Protein AF-A0A674IUX6-F1 (afdb_monomer)

Nearest PDB structures (foldseek):
  5u35-assembly1_B  TM=6.847E-01  e=9.748E-01  synthetic construct
  5tph-assembly1_A  TM=6.861E-01  e=1.032E+00  synthetic construct
  3f40-assembly1_A-2  TM=5.928E-01  e=1.032E+00  Cytophaga hutchinsonii ATCC 33406
  4fhm-assembly1_B  TM=6.558E-01  e=3.037E+00  Schizosaccharomyces pombe 972h-
  5trv-assembly1_A  TM=6.411E-01  e=4.520E+00  synthetic construct

Structure (mmCIF, N/CA/C/O backbone):
data_AF-A0A674IUX6-F1
#
_entry.id   AF-A0A674IUX6-F1
#
loop_
_atom_site.group_PDB
_atom_site.id
_atom_site.type_symbol
_atom_site.label_atom_id
_atom_site.label_alt_id
_atom_site.label_comp_id
_atom_site.label_asym_id
_atom_site.label_entity_id
_atom_site.label_seq_id
_atom_site.pdbx_PDB_ins_code
_atom_site.Cartn_x
_atom_site.Cartn_y
_atom_site.Cartn_z
_atom_site.occupancy
_atom_site.B_iso_or_equiv
_atom_site.auth_seq_id
_atom_site.auth_comp_id
_atom_site.auth_asym_id
_atom_site.auth_atom_id
_atom_site.pdbx_PDB_model_num
ATO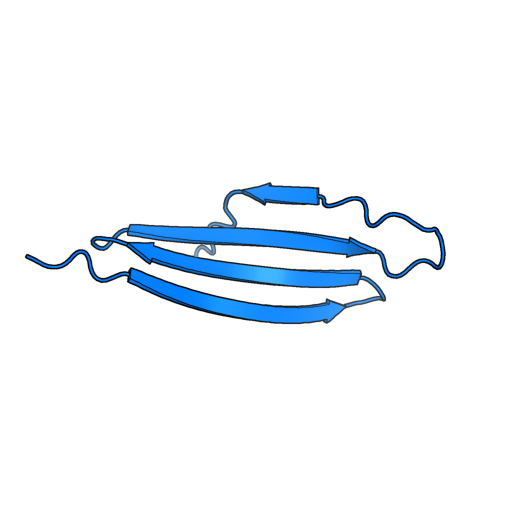M 1 N N . MET A 1 1 ? -16.598 3.797 25.432 1.00 52.66 1 MET A N 1
ATOM 2 C CA . MET A 1 1 ? -16.767 3.476 24.000 1.00 52.66 1 MET A CA 1
ATOM 3 C C . MET A 1 1 ? -15.407 3.525 23.333 1.00 52.66 1 MET A C 1
ATOM 5 O O . MET A 1 1 ? -14.793 4.581 23.339 1.00 52.66 1 MET A O 1
ATOM 9 N N . GLY A 1 2 ? -14.901 2.386 22.862 1.00 58.66 2 GLY A N 1
ATOM 10 C CA . GLY A 1 2 ? -13.629 2.328 22.146 1.00 58.66 2 GLY A CA 1
ATOM 11 C C . GLY A 1 2 ? -13.834 2.723 20.690 1.00 58.66 2 GLY A C 1
ATOM 12 O O . GLY A 1 2 ? -14.716 2.178 20.033 1.00 58.66 2 GLY A O 1
ATOM 13 N N . ASN A 1 3 ? -13.029 3.662 20.201 1.00 72.56 3 ASN A N 1
ATOM 14 C CA . ASN A 1 3 ? -12.960 3.983 18.781 1.00 72.56 3 ASN A CA 1
ATOM 15 C C . ASN A 1 3 ? -12.421 2.743 18.052 1.00 72.56 3 ASN A C 1
ATOM 17 O O . ASN A 1 3 ? -11.218 2.475 18.107 1.00 72.56 3 ASN A O 1
ATOM 21 N N . PHE A 1 4 ? -13.299 1.934 17.448 1.00 67.19 4 PHE A N 1
ATOM 22 C CA . PHE A 1 4 ? -12.872 0.778 16.662 1.00 67.19 4 PHE A CA 1
ATOM 23 C C . PHE A 1 4 ? -12.056 1.298 15.482 1.00 67.19 4 PHE A C 1
ATOM 25 O O . PHE A 1 4 ? -12.581 2.010 14.625 1.00 67.19 4 PHE A O 1
ATOM 32 N N . ARG A 1 5 ? -10.758 0.989 15.490 1.00 81.06 5 ARG A N 1
ATOM 33 C CA . ARG A 1 5 ? -9.822 1.340 14.428 1.00 81.06 5 ARG A CA 1
ATOM 34 C C . ARG A 1 5 ? -9.393 0.060 13.732 1.00 81.06 5 ARG A C 1
ATOM 36 O O . ARG A 1 5 ? -8.603 -0.698 14.288 1.00 81.06 5 ARG A O 1
ATOM 43 N N . SER A 1 6 ? -9.890 -0.157 12.523 1.00 84.44 6 SER A N 1
ATOM 44 C CA . SER A 1 6 ? -9.371 -1.190 11.627 1.00 84.44 6 SER A CA 1
ATOM 45 C C . SER A 1 6 ? -8.477 -0.536 10.584 1.00 84.44 6 SER A C 1
ATOM 47 O O . SER A 1 6 ? -8.813 0.523 10.055 1.00 84.44 6 SER A O 1
ATOM 49 N N . VAL A 1 7 ? -7.323 -1.138 10.309 1.00 88.06 7 VAL A N 1
ATOM 50 C CA . VAL A 1 7 ? -6.434 -0.703 9.229 1.00 88.06 7 VAL A CA 1
ATOM 51 C C . VAL A 1 7 ? -6.121 -1.910 8.362 1.00 88.06 7 VAL A C 1
ATOM 53 O O . VAL A 1 7 ? -5.543 -2.882 8.844 1.00 88.06 7 VAL A O 1
ATOM 56 N N . ILE A 1 8 ? -6.475 -1.835 7.084 1.00 89.56 8 ILE A N 1
ATOM 57 C CA . ILE A 1 8 ? -6.102 -2.815 6.067 1.00 89.56 8 ILE A CA 1
ATOM 58 C C . ILE A 1 8 ? -5.089 -2.181 5.121 1.00 89.56 8 ILE A C 1
ATOM 60 O O . ILE A 1 8 ? -5.242 -1.037 4.708 1.00 89.56 8 ILE A O 1
ATOM 64 N N . MET A 1 9 ? -4.031 -2.911 4.786 1.00 90.38 9 MET A N 1
ATOM 65 C CA . MET A 1 9 ? -3.020 -2.455 3.837 1.00 90.38 9 MET A CA 1
ATOM 66 C C . MET A 1 9 ? -2.861 -3.497 2.740 1.00 90.38 9 MET A C 1
ATOM 68 O O . MET A 1 9 ? -2.699 -4.682 3.022 1.00 90.38 9 MET A O 1
ATOM 72 N N . THR A 1 10 ? -2.878 -3.049 1.491 1.00 90.75 10 THR A N 1
ATOM 73 C CA . THR A 1 10 ? -2.658 -3.890 0.317 1.00 90.75 10 THR A CA 1
ATOM 74 C C . THR A 1 10 ? -1.566 -3.292 -0.558 1.00 90.75 10 THR A C 1
ATOM 76 O O . THR A 1 10 ? -1.409 -2.075 -0.652 1.00 90.75 10 THR A O 1
ATOM 79 N N . ASN A 1 11 ? -0.783 -4.168 -1.183 1.00 88.69 11 ASN A N 1
ATOM 80 C CA . ASN A 1 11 ? 0.284 -3.800 -2.103 1.00 88.69 11 ASN A CA 1
ATOM 81 C C . ASN A 1 11 ? 0.086 -4.571 -3.406 1.00 88.69 11 ASN A C 1
ATOM 83 O O . ASN A 1 11 ? -0.110 -5.786 -3.376 1.00 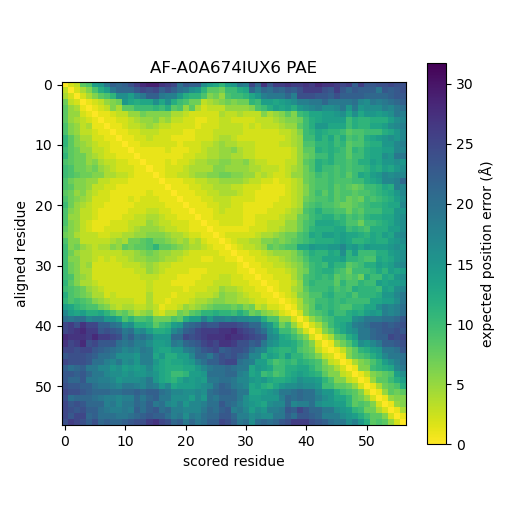88.69 11 ASN A O 1
ATOM 87 N N . LYS A 1 12 ? 0.183 -3.891 -4.546 1.00 89.62 12 LYS A N 1
ATOM 88 C CA . LYS A 1 12 ? 0.147 -4.510 -5.874 1.00 89.62 12 LYS A CA 1
ATOM 89 C C . LYS A 1 12 ? 1.189 -3.854 -6.766 1.00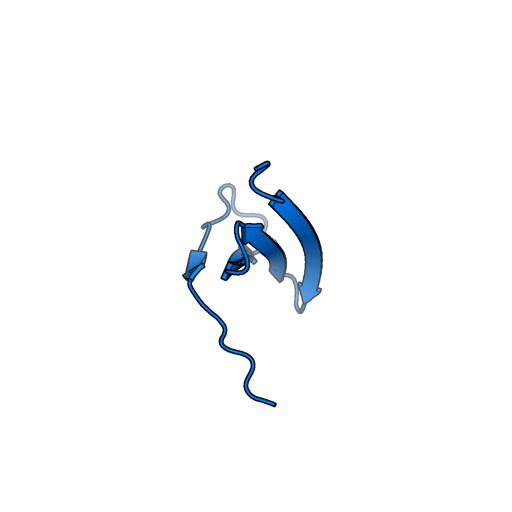 89.62 12 LYS A C 1
ATOM 91 O O . LYS A 1 12 ? 1.390 -2.652 -6.682 1.00 89.62 12 LYS A O 1
ATOM 96 N N . ILE A 1 13 ? 1.843 -4.627 -7.624 1.00 88.75 13 ILE A N 1
ATOM 97 C CA . ILE A 1 13 ? 2.731 -4.083 -8.657 1.00 88.75 13 ILE A CA 1
ATOM 98 C C . ILE A 1 13 ? 2.003 -4.205 -9.995 1.00 88.75 13 ILE A C 1
ATOM 100 O O . ILE A 1 13 ? 1.550 -5.292 -10.354 1.00 88.75 13 ILE A O 1
ATOM 104 N N . VAL A 1 14 ? 1.853 -3.092 -10.709 1.00 85.06 14 VAL A N 1
ATOM 105 C CA . VAL A 1 14 ? 1.198 -3.016 -12.021 1.00 85.06 14 VAL A CA 1
ATOM 106 C C . VAL A 1 14 ? 2.102 -2.211 -12.943 1.00 85.06 14 VAL A C 1
ATOM 108 O O . VAL A 1 14 ? 2.424 -1.072 -12.632 1.00 85.06 14 VAL A O 1
ATOM 111 N N . ASN A 1 15 ? 2.533 -2.797 -14.062 1.00 86.06 15 ASN A N 1
ATOM 112 C CA . ASN A 1 15 ? 3.381 -2.131 -15.064 1.00 86.06 15 ASN A CA 1
ATOM 113 C C . ASN A 1 15 ? 4.653 -1.469 -14.488 1.00 86.06 15 ASN A C 1
ATOM 115 O O . ASN A 1 15 ? 5.029 -0.380 -14.906 1.00 86.06 15 ASN A O 1
ATOM 119 N N . GLY A 1 16 ? 5.301 -2.096 -13.499 1.00 83.25 16 GLY A N 1
ATOM 120 C CA . GLY A 1 16 ? 6.486 -1.523 -12.839 1.00 83.25 16 GLY A CA 1
ATOM 121 C C . GLY A 1 16 ? 6.181 -0.402 -11.838 1.00 83.25 16 GLY A C 1
ATOM 122 O O . GLY A 1 16 ? 7.095 0.207 -11.299 1.00 83.25 16 GLY A O 1
ATOM 123 N N . ILE A 1 17 ? 4.907 -0.147 -11.541 1.00 85.06 17 ILE A N 1
ATOM 124 C CA . ILE A 1 17 ? 4.470 0.805 -10.520 1.00 85.06 17 ILE A CA 1
ATOM 125 C C . ILE A 1 17 ? 3.977 0.005 -9.320 1.00 85.06 17 ILE A C 1
ATOM 127 O O . ILE A 1 17 ? 3.060 -0.815 -9.433 1.00 85.06 17 ILE A O 1
ATOM 131 N N . LYS A 1 18 ? 4.579 0.226 -8.152 1.00 86.56 18 LYS A N 1
ATOM 132 C CA . LYS A 1 18 ? 4.067 -0.297 -6.888 1.00 86.56 18 LYS A CA 1
ATOM 133 C C . LYS A 1 18 ? 2.942 0.611 -6.398 1.00 86.56 18 LYS A C 1
ATOM 135 O O . LYS A 1 18 ? 3.146 1.784 -6.113 1.00 86.56 18 LYS A O 1
ATOM 140 N N . ILE A 1 19 ? 1.764 0.028 -6.256 1.00 90.12 19 ILE A N 1
ATOM 141 C CA . ILE A 1 19 ? 0.552 0.637 -5.725 1.00 90.12 19 ILE A CA 1
ATOM 142 C C . ILE A 1 19 ? 0.380 0.131 -4.294 1.00 90.12 19 ILE A C 1
ATOM 144 O O . ILE A 1 19 ? 0.260 -1.074 -4.069 1.00 90.12 19 ILE A O 1
ATOM 148 N N . THR A 1 20 ? 0.378 1.039 -3.326 1.00 89.38 20 THR A N 1
ATOM 149 C CA . THR A 1 20 ? 0.104 0.744 -1.914 1.00 89.38 20 THR A CA 1
ATOM 150 C C . THR A 1 20 ? -1.214 1.404 -1.541 1.00 89.38 20 THR A C 1
ATOM 152 O O . THR A 1 20 ? -1.337 2.616 -1.677 1.00 89.38 20 THR A O 1
ATOM 155 N N . THR A 1 21 ? -2.193 0.634 -1.073 1.00 90.81 21 THR A N 1
ATOM 156 C CA . THR A 1 21 ? -3.496 1.157 -0.632 1.00 90.81 21 THR A CA 1
ATOM 157 C C . THR A 1 21 ? -3.699 0.835 0.837 1.00 90.81 21 THR A C 1
ATOM 159 O O . THR A 1 21 ? -3.479 -0.299 1.266 1.00 90.81 21 THR A O 1
ATOM 162 N N . LYS A 1 22 ? -4.127 1.821 1.616 1.00 91.00 22 LYS A N 1
ATOM 163 C CA . LYS A 1 22 ? -4.384 1.695 3.047 1.00 91.00 22 LYS A CA 1
ATOM 164 C C . LYS A 1 22 ? -5.820 2.118 3.335 1.00 91.00 22 LYS A C 1
ATOM 166 O O . LYS A 1 22 ? -6.153 3.288 3.200 1.00 91.00 22 LYS A O 1
ATOM 171 N N . GLY A 1 23 ? -6.645 1.159 3.736 1.00 90.62 23 GLY A N 1
ATOM 172 C CA . GLY A 1 23 ? -7.989 1.391 4.252 1.00 90.62 23 GLY A CA 1
ATOM 173 C C . GLY A 1 23 ? -7.954 1.583 5.758 1.00 90.62 23 GLY A C 1
ATOM 174 O O . GLY A 1 23 ? -7.286 0.836 6.473 1.00 90.62 23 GLY A O 1
ATOM 175 N N . ILE A 1 24 ? -8.640 2.606 6.241 1.00 91.12 24 ILE A N 1
ATOM 176 C CA . ILE A 1 24 ? -8.713 2.981 7.648 1.00 91.12 24 ILE A CA 1
ATOM 177 C C . ILE A 1 24 ? -10.189 3.144 7.984 1.00 91.12 24 ILE A C 1
ATOM 179 O O . ILE A 1 24 ? -10.827 4.066 7.489 1.00 91.12 24 ILE A O 1
ATOM 183 N N . VAL A 1 25 ? -10.711 2.280 8.849 1.00 89.12 25 VAL A N 1
ATOM 184 C CA . VAL A 1 25 ? -12.056 2.427 9.410 1.00 89.12 25 VAL A CA 1
ATOM 185 C C . VAL A 1 25 ? -11.911 2.949 10.827 1.00 89.12 25 VAL A C 1
ATOM 187 O O . VAL A 1 25 ? -11.287 2.288 11.660 1.00 89.12 25 VAL A O 1
ATOM 190 N N . MET A 1 26 ? -12.452 4.130 11.105 1.00 86.75 26 MET A N 1
ATOM 191 C CA . MET A 1 26 ? -12.471 4.740 12.433 1.00 86.75 26 MET A CA 1
ATOM 192 C C . MET A 1 26 ? -13.863 5.282 12.717 1.00 86.75 26 MET A C 1
ATOM 194 O O . MET A 1 26 ? -14.376 6.097 11.964 1.00 86.75 26 MET A O 1
ATOM 198 N N . ASN A 1 27 ? -14.470 4.848 13.822 1.00 87.69 27 ASN A N 1
ATOM 199 C CA . ASN A 1 27 ? -15.776 5.349 14.277 1.00 87.69 27 ASN A CA 1
ATOM 200 C C . ASN A 1 27 ? -16.915 5.204 13.248 1.00 87.69 27 ASN A C 1
ATOM 202 O O . ASN A 1 27 ? -17.846 6.000 13.246 1.00 87.69 27 ASN A O 1
ATOM 206 N N . GLY A 1 28 ? -16.851 4.178 12.394 1.00 84.25 28 GLY A N 1
ATOM 207 C CA . GLY A 1 28 ? -17.828 3.957 11.322 1.00 84.25 28 GLY A CA 1
ATOM 208 C C . GLY A 1 28 ? -17.540 4.734 10.034 1.00 84.25 28 GLY A C 1
ATOM 209 O O . GLY A 1 28 ? -18.238 4.522 9.050 1.00 84.25 28 GLY A O 1
ATOM 210 N N . GLU A 1 29 ? -16.504 5.574 10.011 1.00 85.75 29 GLU A N 1
ATOM 211 C CA . GLU A 1 29 ? -16.031 6.258 8.807 1.00 85.75 29 GLU A CA 1
ATOM 212 C C . GLU A 1 29 ? -14.887 5.473 8.163 1.00 85.75 29 GLU A C 1
ATOM 214 O O . GLU A 1 29 ? -13.944 5.059 8.845 1.00 85.75 29 GLU A O 1
ATOM 219 N N . GLU A 1 30 ? -14.959 5.286 6.846 1.00 88.62 30 GLU A N 1
ATOM 220 C CA . GLU A 1 30 ? -13.909 4.660 6.045 1.00 88.62 30 GLU A CA 1
ATOM 221 C C . GLU A 1 30 ? -13.107 5.716 5.277 1.00 88.62 30 GLU A C 1
ATOM 223 O O . GLU A 1 30 ? -13.661 6.638 4.681 1.00 88.62 30 GLU A O 1
ATOM 228 N N . ARG A 1 31 ? -11.780 5.569 5.282 1.00 87.44 31 ARG A N 1
ATOM 229 C CA . ARG A 1 31 ? -10.836 6.373 4.502 1.00 87.44 31 ARG A CA 1
ATOM 230 C C . ARG A 1 31 ? -9.867 5.473 3.753 1.00 87.44 31 ARG A C 1
ATOM 232 O O . ARG A 1 31 ? -9.318 4.541 4.340 1.00 87.44 31 ARG A O 1
ATOM 239 N N . LEU A 1 32 ? -9.610 5.793 2.488 1.00 89.00 32 LEU A N 1
ATOM 240 C CA . LEU A 1 32 ? -8.654 5.086 1.637 1.00 89.00 32 LEU A CA 1
ATOM 241 C C . LEU A 1 32 ? -7.517 6.026 1.230 1.00 89.00 32 LEU A C 1
ATOM 243 O O . LEU A 1 32 ? -7.740 7.026 0.555 1.00 89.00 32 LEU A O 1
ATOM 247 N N . GLU A 1 33 ? -6.293 5.672 1.612 1.00 87.94 33 GLU A N 1
ATOM 248 C CA . GLU A 1 33 ? -5.064 6.367 1.218 1.00 87.94 33 GLU A CA 1
ATOM 249 C C . GLU A 1 33 ? -4.333 5.521 0.165 1.00 87.94 33 GLU A C 1
ATOM 251 O O . GLU A 1 33 ? -3.952 4.380 0.452 1.00 87.94 33 GLU A O 1
ATOM 256 N N . THR A 1 34 ? -4.098 6.063 -1.035 1.00 86.38 34 THR A N 1
ATOM 257 C CA . THR A 1 34 ? -3.352 5.362 -2.098 1.00 86.38 34 THR A CA 1
ATOM 258 C C . THR A 1 34 ? -2.032 6.064 -2.395 1.00 86.38 34 THR A C 1
ATOM 260 O O . THR A 1 34 ? -1.973 7.284 -2.536 1.00 86.38 34 THR A O 1
ATOM 263 N N . GLN A 1 35 ? -0.960 5.280 -2.495 1.00 85.56 35 GLN A N 1
ATOM 264 C CA . GLN A 1 35 ? 0.386 5.741 -2.821 1.00 85.56 35 GLN A CA 1
ATOM 265 C C . GLN A 1 35 ? 0.909 4.985 -4.040 1.00 85.56 35 GLN A C 1
ATOM 267 O O . GLN A 1 35 ? 0.867 3.750 -4.078 1.00 85.56 35 GLN A O 1
ATOM 272 N N . LEU A 1 36 ? 1.423 5.732 -5.013 1.00 85.44 36 LEU A N 1
ATOM 273 C CA . LEU A 1 36 ? 2.109 5.191 -6.183 1.00 85.44 36 LEU A CA 1
ATOM 274 C C . LEU A 1 36 ? 3.615 5.375 -6.027 1.00 85.44 36 LEU A C 1
ATOM 276 O O . LEU A 1 36 ? 4.079 6.427 -5.596 1.00 85.44 36 LEU A O 1
ATOM 280 N N . LEU A 1 37 ? 4.364 4.337 -6.378 1.00 81.62 37 LEU A N 1
ATOM 281 C CA . LEU A 1 37 ? 5.817 4.336 -6.389 1.00 81.62 37 LEU A CA 1
ATOM 282 C C . LEU A 1 37 ? 6.288 3.766 -7.724 1.00 81.62 37 LEU A C 1
ATOM 284 O O . LEU A 1 37 ? 6.068 2.588 -8.016 1.00 81.62 37 LEU A O 1
ATOM 288 N N . PHE A 1 38 ? 6.908 4.614 -8.539 1.00 81.00 38 PHE A N 1
ATOM 289 C CA . PHE A 1 38 ? 7.559 4.201 -9.776 1.00 81.00 38 PHE A CA 1
ATOM 290 C C . PHE A 1 38 ? 8.827 3.417 -9.412 1.00 81.00 38 PHE A C 1
ATOM 292 O O . PHE A 1 38 ? 9.621 3.860 -8.585 1.00 81.00 38 PHE A O 1
ATOM 299 N N . LEU A 1 39 ? 8.960 2.193 -9.934 1.00 69.25 39 LEU A N 1
ATOM 300 C CA . LEU A 1 39 ? 10.143 1.348 -9.731 1.00 69.25 39 LEU A CA 1
ATOM 301 C C . LEU A 1 39 ? 11.153 1.576 -10.864 1.00 69.25 39 LEU A C 1
ATOM 303 O O . LEU A 1 39 ? 11.643 0.623 -11.471 1.00 69.25 39 LEU A O 1
ATOM 307 N N . ASP A 1 40 ? 11.429 2.831 -11.19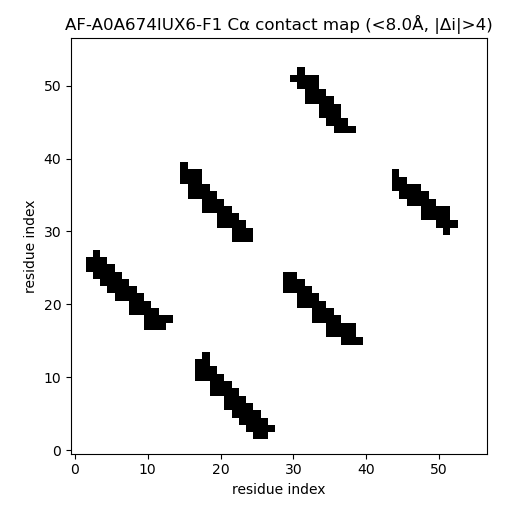8 1.00 62.44 40 ASP A N 1
ATOM 308 C CA . ASP A 1 40 ? 12.582 3.201 -12.004 1.00 62.44 40 ASP A CA 1
ATOM 309 C C . ASP A 1 40 ? 13.835 3.300 -11.119 1.00 62.44 40 ASP A C 1
ATOM 311 O O . ASP A 1 40 ? 13.784 3.612 -9.932 1.00 62.44 40 ASP A O 1
ATOM 315 N N . ASN A 1 41 ? 15.001 2.977 -11.687 1.00 54.62 41 ASN A N 1
ATOM 316 C CA . ASN A 1 41 ? 16.288 2.938 -10.973 1.00 54.62 41 ASN A CA 1
ATOM 317 C C . ASN A 1 41 ? 16.797 4.329 -10.528 1.00 54.62 41 ASN A C 1
ATOM 319 O O . ASN A 1 41 ? 17.963 4.483 -10.161 1.00 54.62 41 ASN A O 1
ATOM 323 N N . THR A 1 42 ? 15.960 5.360 -10.591 1.00 54.28 42 THR 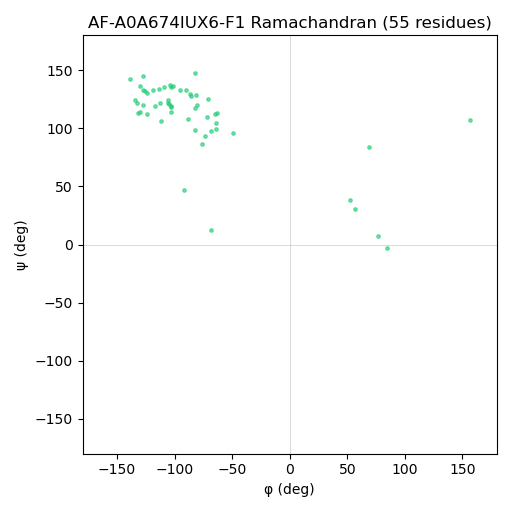A N 1
ATOM 324 C CA . THR A 1 42 ? 16.265 6.715 -10.151 1.00 54.28 42 THR A CA 1
ATOM 325 C C . THR A 1 42 ? 15.922 6.844 -8.677 1.00 54.28 42 THR A C 1
ATOM 327 O O . THR A 1 42 ? 14.764 6.837 -8.274 1.00 54.28 42 THR A O 1
ATOM 330 N N . CYS A 1 43 ? 16.969 6.926 -7.858 1.00 47.28 43 CYS A N 1
ATOM 331 C CA . CYS A 1 43 ? 16.901 7.208 -6.434 1.00 47.28 43 CYS A CA 1
ATOM 332 C C . CYS A 1 43 ? 16.026 8.439 -6.156 1.00 47.28 43 CYS A C 1
ATOM 334 O O . CYS A 1 43 ? 16.513 9.560 -6.256 1.00 47.28 43 CYS A O 1
ATOM 336 N N . LEU A 1 44 ? 14.755 8.203 -5.835 1.00 46.19 44 LEU A N 1
ATOM 337 C CA . LEU A 1 44 ? 13.875 8.871 -4.872 1.00 46.19 44 LEU A CA 1
ATOM 338 C C . LEU A 1 44 ? 12.437 8.594 -5.337 1.00 46.19 44 LEU A C 1
ATOM 340 O O . LEU A 1 44 ? 12.015 9.155 -6.344 1.00 46.19 44 LEU A O 1
ATOM 344 N N . PRO A 1 45 ? 11.676 7.724 -4.648 1.00 49.97 45 PRO A N 1
ATOM 345 C CA . PRO A 1 45 ? 10.298 7.479 -5.034 1.00 49.97 45 PRO A CA 1
ATOM 346 C C . PRO A 1 45 ? 9.487 8.759 -4.841 1.00 49.97 45 PRO A C 1
ATOM 348 O O . PRO A 1 45 ? 9.281 9.209 -3.712 1.00 49.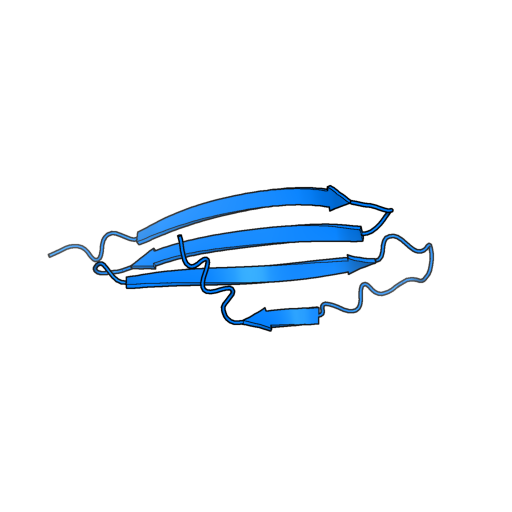97 45 PRO A O 1
ATOM 351 N N . GLU A 1 46 ? 9.033 9.350 -5.941 1.00 49.09 46 GLU A N 1
ATOM 352 C CA . GLU A 1 46 ? 8.104 10.470 -5.904 1.00 49.09 46 GLU A CA 1
ATOM 353 C C . GLU A 1 46 ? 6.755 9.938 -5.395 1.00 49.09 46 GLU A C 1
ATOM 355 O O . GLU A 1 46 ? 6.003 9.269 -6.103 1.00 49.09 46 GLU A O 1
ATOM 360 N N . MET A 1 47 ? 6.504 10.126 -4.096 1.00 47.09 47 MET A N 1
ATOM 361 C CA . MET A 1 47 ? 5.326 9.602 -3.409 1.00 47.09 47 MET A CA 1
ATOM 362 C C . MET A 1 47 ? 4.104 10.453 -3.773 1.00 47.09 47 MET A C 1
ATOM 364 O O . MET A 1 47 ? 3.757 11.401 -3.068 1.00 47.09 47 MET A O 1
ATOM 368 N N . LEU A 1 48 ? 3.438 10.114 -4.877 1.00 52.66 48 LEU A N 1
ATOM 369 C CA . LEU A 1 48 ? 2.155 10.714 -5.240 1.00 52.66 48 LEU A CA 1
ATOM 370 C C . LEU A 1 48 ? 1.073 10.186 -4.285 1.00 52.66 48 LEU A C 1
ATOM 372 O O . LEU A 1 48 ? 0.717 9.004 -4.323 1.00 52.66 48 LEU A O 1
ATOM 376 N N . ARG A 1 49 ? 0.577 11.057 -3.398 1.00 49.78 49 ARG A N 1
ATOM 377 C CA . ARG A 1 49 ? -0.598 10.792 -2.559 1.00 49.78 49 ARG A CA 1
ATOM 378 C C . ARG A 1 49 ? -1.861 11.082 -3.363 1.00 49.78 49 ARG A C 1
ATOM 380 O O . ARG A 1 49 ? -2.083 12.224 -3.750 1.00 49.78 49 ARG A O 1
ATOM 387 N N . TYR A 1 50 ? -2.681 10.061 -3.581 1.00 52.25 50 TYR A N 1
ATOM 388 C CA . TYR A 1 50 ? -4.044 10.225 -4.080 1.00 52.25 50 TYR A CA 1
ATOM 389 C C . TYR A 1 50 ? -5.004 10.044 -2.903 1.00 52.25 50 TYR A C 1
ATOM 391 O O . TYR A 1 50 ? -5.084 8.950 -2.336 1.00 52.25 50 TYR A O 1
ATOM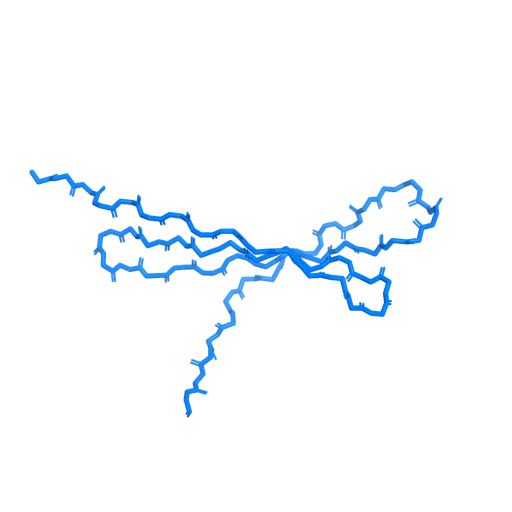 399 N N . ASP A 1 51 ? -5.698 11.119 -2.533 1.00 45.19 51 ASP A N 1
ATOM 400 C CA . ASP A 1 51 ? -6.801 11.074 -1.575 1.00 45.19 51 ASP A CA 1
ATOM 401 C C . ASP A 1 51 ? -8.111 10.753 -2.322 1.00 45.19 51 ASP A C 1
ATOM 403 O O . ASP A 1 51 ? -8.438 11.383 -3.326 1.00 45.19 51 ASP A O 1
ATOM 407 N N . GLU A 1 52 ? -8.830 9.748 -1.810 1.00 45.88 52 GLU A N 1
ATOM 408 C CA . GLU A 1 52 ? -10.223 9.376 -2.115 1.00 45.88 52 GLU A CA 1
ATOM 409 C C . GLU A 1 52 ? -10.547 8.806 -3.513 1.00 45.88 52 GLU A C 1
ATOM 411 O O . GLU A 1 52 ? -11.111 9.460 -4.392 1.00 45.88 52 GLU A O 1
ATOM 416 N N . LEU A 1 53 ? -10.344 7.491 -3.671 1.00 48.09 53 LEU A N 1
ATOM 417 C CA . LEU A 1 53 ? -11.086 6.695 -4.655 1.00 48.09 53 LEU A CA 1
ATOM 418 C C . LEU A 1 53 ? -12.449 6.306 -4.065 1.00 48.09 53 LEU A C 1
ATOM 420 O O . LEU A 1 53 ? -12.556 5.329 -3.329 1.00 48.09 53 LEU A O 1
ATOM 424 N N . HIS A 1 54 ? -13.502 7.048 -4.409 1.00 47.78 54 HIS A N 1
ATOM 425 C CA . HIS A 1 54 ? -14.875 6.580 -4.213 1.00 47.78 54 HIS A CA 1
ATOM 426 C C . HIS A 1 54 ? -15.171 5.494 -5.258 1.00 47.78 54 HIS A C 1
ATOM 428 O O . HIS A 1 54 ? -15.566 5.808 -6.385 1.00 47.78 54 HIS A O 1
ATOM 434 N N . LEU A 1 55 ? -14.960 4.219 -4.907 1.00 44.81 55 LEU A N 1
ATOM 435 C CA . LEU A 1 55 ? -15.540 3.109 -5.666 1.00 44.81 55 LEU A CA 1
ATOM 436 C C . LEU A 1 55 ? -17.063 3.219 -5.541 1.00 44.81 55 LEU A C 1
ATOM 438 O O . LEU A 1 55 ? -17.625 2.951 -4.485 1.00 44.81 55 LEU A O 1
ATOM 442 N N . ARG A 1 56 ? -17.715 3.686 -6.606 1.00 42.34 56 ARG A N 1
ATOM 443 C CA . ARG A 1 56 ? -19.160 3.538 -6.772 1.00 42.34 56 ARG A CA 1
ATOM 444 C C . ARG A 1 56 ? -19.411 2.172 -7.408 1.00 42.34 56 ARG A C 1
ATOM 446 O O . ARG A 1 56 ? -18.762 1.870 -8.411 1.00 42.34 56 ARG A O 1
ATOM 453 N N . ASP A 1 57 ? -20.291 1.393 -6.779 1.00 47.06 57 ASP A N 1
ATOM 454 C CA . ASP A 1 57 ? -20.830 0.127 -7.296 1.00 47.06 57 ASP A CA 1
ATOM 455 C C . ASP A 1 57 ? -21.544 0.305 -8.648 1.00 47.06 57 ASP A C 1
ATOM 457 O O . ASP A 1 57 ? -22.179 1.371 -8.856 1.00 47.06 57 ASP A O 1
#

Mean predicted aligned error: 10.0 Å

Solvent-accessible surface area (backbone atoms only — not comparable to full-atom values): 3573 Å² total; per-residue (Å²): 136,80,75,57,71,50,75,49,77,49,76,47,76,55,96,63,29,40,38,39,38,36,41,38,36,47,75,89,44,78,46,51,46,37,36,44,30,63,70,59,96,62,97,66,68,67,71,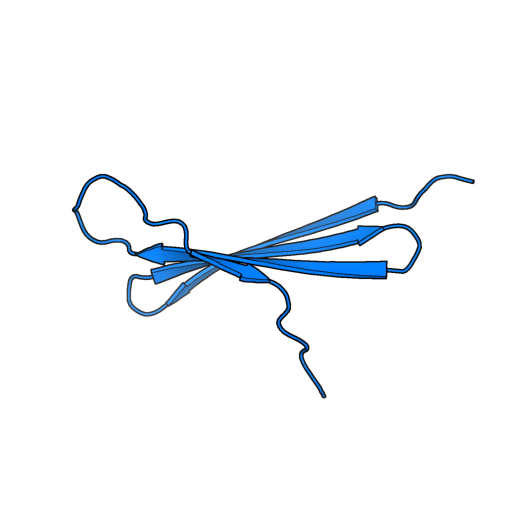48,76,47,80,65,82,79,81,76,133

pLDDT: mean 73.23, std 17.95, range [42.34, 91.12]

Organism: NCBI:txid2587831

Secondary structure (DSSP, 8-state):
----EEEEEEEEEETTEEEEEEEEEETTEEEEEEEEEE--SSSS---EEEE------

Foldseek 3Di:
DDFDWDKDWDWDADPQKIKIWIWIATPNDIWIWIWIFRNDPDPDTPTDIDGDDPPDD

Radius of gyration: 14.04 Å; Cα contacts (8 Å, |Δi|>4): 99; chains: 1; bounding 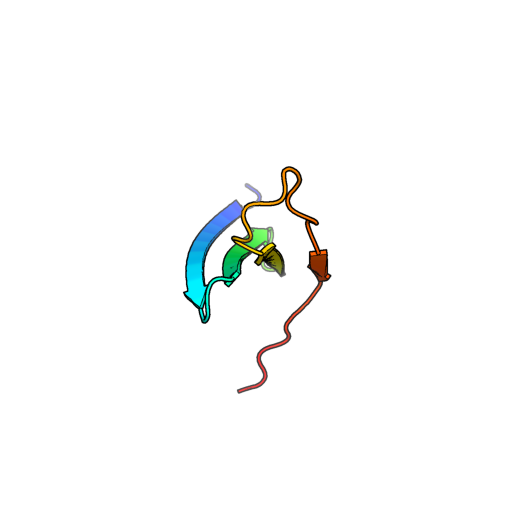box: 38×16×39 Å

Sequence (57 aa):
MGNFRSVIMTNKIVNGIKITTKGIVMNGEERLETQLLFLDNTCLPEMLRYDELHLRD